Protein AF-K1UNL6-F1 (afdb_monomer_lite)

InterPro domains:
  IPR035966 Phosphofructokinase superfamily [G3DSA:3.40.50.460] (33-61)

Foldseek 3Di:
DDDFDKDKDWDWDLDPPIDIDIDIDTCVVPVPDDDDDDPQQADPVRPGGDVVVVSVCVVVPPDDDDFDDDPRHGDDDDPPVVPLVPDPDDD

Secondary structure (DSSP, 8-state):
-PPPPEEEEEEEE-SSSPEEEEEEEEHHHHTT---PPPGGGB-TTSSSB-HHHHHHHTTTT-------EETTEE-PPP-GGG-GGG-S---

Structure (mmCIF, N/CA/C/O backbone):
data_AF-K1UNL6-F1
#
_entry.id   AF-K1UNL6-F1
#
loop_
_atom_site.group_PDB
_atom_site.id
_atom_site.type_symbol
_atom_site.label_atom_id
_atom_site.label_alt_id
_atom_site.label_comp_id
_atom_site.label_asym_id
_atom_site.label_entity_id
_atom_site.label_seq_id
_atom_site.pdbx_PDB_ins_code
_atom_site.Cartn_x
_atom_site.Cartn_y
_atom_site.Cartn_z
_atom_site.occupancy
_atom_site.B_iso_or_equiv
_atom_site.auth_seq_id
_atom_site.auth_comp_id
_atom_site.auth_asym_id
_atom_site.auth_atom_id
_atom_site.pdbx_PDB_model_num
ATOM 1 N N . THR A 1 1 ? 4.667 -26.591 25.509 1.00 57.62 1 THR A N 1
ATOM 2 C CA . THR A 1 1 ? 4.161 -25.229 25.246 1.00 57.62 1 THR A CA 1
ATOM 3 C C . THR A 1 1 ? 4.415 -24.889 23.794 1.00 57.62 1 THR A C 1
ATOM 5 O O . THR A 1 1 ? 5.556 -25.023 23.367 1.00 57.62 1 THR A O 1
ATOM 8 N N . ALA A 1 2 ? 3.385 -24.542 23.017 1.00 73.25 2 ALA A N 1
ATOM 9 C CA . ALA A 1 2 ? 3.571 -24.088 21.636 1.00 73.25 2 ALA A CA 1
ATOM 10 C C . ALA A 1 2 ? 4.344 -22.759 21.633 1.00 73.25 2 ALA A C 1
ATOM 12 O O . ALA A 1 2 ? 4.086 -21.898 22.475 1.00 73.25 2 ALA A O 1
ATOM 13 N N . LYS A 1 3 ? 5.321 -22.612 20.733 1.00 78.38 3 LYS A N 1
ATOM 14 C CA . LYS A 1 3 ? 6.054 -21.351 20.576 1.00 78.38 3 LYS A CA 1
ATOM 15 C C . LYS A 1 3 ? 5.173 -20.356 19.807 1.00 78.38 3 LYS A C 1
ATOM 17 O O . LYS A 1 3 ? 4.578 -20.766 18.811 1.00 78.38 3 LYS A O 1
ATOM 22 N N . PRO A 1 4 ? 5.082 -19.087 20.238 1.00 81.00 4 PRO A N 1
ATOM 23 C CA . PRO A 1 4 ? 4.343 -18.072 19.498 1.00 81.00 4 PRO A CA 1
ATOM 24 C C . PRO A 1 4 ? 4.992 -17.817 18.132 1.00 81.00 4 PRO A C 1
ATOM 26 O O . PRO A 1 4 ? 6.218 -17.803 18.004 1.00 81.00 4 PRO A O 1
ATOM 29 N N . VAL A 1 5 ? 4.147 -17.631 17.119 1.00 89.19 5 VAL A N 1
ATOM 30 C CA . VAL A 1 5 ? 4.533 -17.259 15.752 1.00 89.19 5 VAL A CA 1
ATOM 31 C C . VAL A 1 5 ? 4.255 -15.768 15.581 1.00 89.19 5 VAL A C 1
ATOM 33 O O . VAL A 1 5 ? 3.238 -15.279 16.078 1.00 89.19 5 VAL A O 1
ATOM 36 N N . TYR A 1 6 ? 5.140 -15.055 14.885 1.00 90.12 6 TYR A N 1
ATOM 37 C CA . TYR A 1 6 ? 5.063 -13.606 14.694 1.00 90.12 6 TYR A CA 1
ATOM 38 C C . TYR A 1 6 ? 5.049 -13.239 13.208 1.00 90.12 6 TYR A C 1
ATOM 40 O O . TYR A 1 6 ? 5.709 -13.904 12.410 1.00 90.12 6 TYR A O 1
ATOM 48 N N . PHE A 1 7 ? 4.348 -12.158 12.859 1.00 90.69 7 PHE A N 1
ATOM 49 C CA . PHE A 1 7 ? 4.419 -11.517 11.543 1.00 90.69 7 PHE A CA 1
ATOM 50 C C . PHE A 1 7 ? 5.100 -10.146 11.639 1.00 90.69 7 PHE A C 1
ATOM 52 O O . PHE A 1 7 ? 4.862 -9.427 12.615 1.00 90.69 7 PHE A O 1
ATOM 59 N N . PRO A 1 8 ? 5.920 -9.756 10.643 1.00 89.81 8 PRO A N 1
ATOM 60 C CA . PRO A 1 8 ? 6.358 -8.378 10.509 1.00 89.81 8 PRO A CA 1
ATOM 61 C C . PRO A 1 8 ? 5.173 -7.505 10.080 1.00 89.81 8 PRO A C 1
ATOM 63 O O . PRO A 1 8 ? 4.427 -7.849 9.164 1.00 89.81 8 PRO A O 1
ATOM 66 N N . LEU A 1 9 ? 5.024 -6.367 10.741 1.00 86.62 9 LEU A N 1
ATOM 67 C CA . LEU A 1 9 ? 4.039 -5.335 10.457 1.00 86.62 9 LEU A CA 1
ATOM 68 C C . LEU A 1 9 ? 4.745 -3.998 10.258 1.00 86.62 9 LEU A C 1
ATOM 70 O O . LEU A 1 9 ? 5.881 -3.798 10.697 1.00 86.62 9 LEU A O 1
ATOM 74 N N . PHE A 1 10 ? 4.033 -3.073 9.625 1.00 88.12 10 PHE A N 1
ATOM 75 C CA . PHE A 1 10 ? 4.417 -1.675 9.563 1.00 88.12 10 PHE A CA 1
ATOM 76 C C . PHE A 1 10 ? 3.320 -0.808 10.191 1.00 88.12 10 PHE A C 1
ATOM 78 O O . PHE A 1 10 ? 2.131 -1.080 10.020 1.00 88.12 10 PHE A O 1
ATOM 85 N N . ALA A 1 11 ? 3.724 0.213 10.941 1.00 83.88 11 ALA A N 1
ATOM 86 C CA . ALA A 1 11 ? 2.855 1.249 11.483 1.00 83.88 11 ALA A CA 1
ATOM 87 C C . ALA A 1 11 ? 3.147 2.574 10.777 1.00 83.88 11 ALA A C 1
ATOM 89 O O . ALA A 1 11 ? 4.298 2.900 10.493 1.00 83.88 11 ALA A O 1
ATOM 90 N N . GLU A 1 12 ? 2.089 3.325 10.494 1.00 81.69 12 GLU A N 1
ATOM 91 C CA . GLU A 1 12 ? 2.134 4.584 9.754 1.00 81.69 12 GLU A CA 1
ATOM 92 C C . GLU A 1 12 ? 1.952 5.741 10.745 1.00 81.69 12 GLU A C 1
ATOM 94 O O . GLU A 1 12 ? 1.011 5.712 11.545 1.00 81.69 12 GLU A O 1
ATOM 99 N N . SER A 1 13 ? 2.808 6.765 10.684 1.00 75.75 13 SER A N 1
ATOM 100 C CA . SER A 1 13 ? 2.549 8.043 11.358 1.00 75.75 13 SER A CA 1
ATOM 101 C C . SER A 1 13 ? 1.945 9.039 10.373 1.00 75.75 13 SER A C 1
ATOM 103 O O . SER A 1 13 ? 2.469 9.246 9.278 1.00 75.75 13 SER A O 1
ATOM 105 N N . VAL A 1 14 ? 0.836 9.666 10.772 1.00 66.81 14 VAL A N 1
ATOM 106 C CA . VAL A 1 14 ? 0.141 10.701 9.983 1.00 66.81 14 VAL A CA 1
ATOM 107 C C . VAL A 1 14 ? 0.843 12.065 10.106 1.00 66.81 14 VAL A C 1
ATOM 109 O O . VAL A 1 14 ? 0.493 13.009 9.398 1.00 66.81 14 VAL A O 1
ATOM 112 N N . ASP A 1 15 ? 1.854 12.180 10.973 1.00 70.81 15 ASP A N 1
ATOM 113 C CA . ASP A 1 15 ? 2.652 13.397 11.103 1.00 70.81 15 ASP A CA 1
ATOM 114 C C . ASP A 1 15 ? 3.435 13.704 9.815 1.00 70.81 15 ASP A C 1
ATOM 116 O O . ASP A 1 15 ? 3.776 12.820 9.030 1.00 70.81 15 ASP A O 1
ATOM 12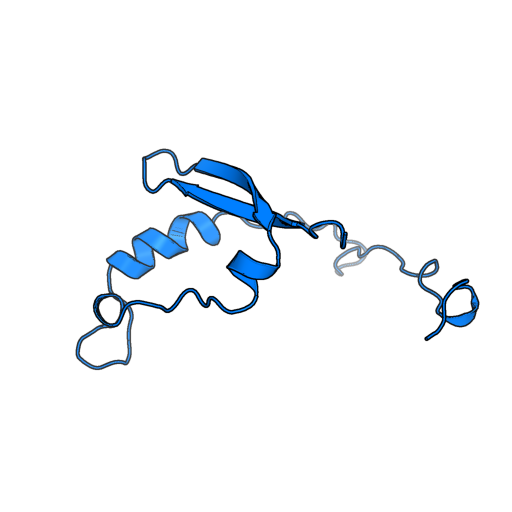0 N N . LEU A 1 16 ? 3.721 14.989 9.582 1.00 70.88 16 LEU A N 1
ATOM 121 C CA . LEU A 1 16 ? 4.596 15.435 8.499 1.00 70.88 16 LEU A CA 1
ATOM 122 C C . LEU A 1 16 ? 6.021 15.626 9.048 1.00 70.88 16 LEU A C 1
ATOM 124 O O . LEU A 1 16 ? 6.208 16.470 9.927 1.00 70.88 16 LEU A O 1
ATOM 128 N N . PRO A 1 17 ? 7.042 14.922 8.517 1.00 82.06 17 PRO A N 1
ATOM 129 C CA . PRO A 1 17 ? 7.007 14.024 7.356 1.00 82.06 17 PRO A CA 1
ATOM 130 C C . PRO A 1 17 ? 6.405 12.641 7.663 1.00 82.06 17 PRO A C 1
ATOM 132 O O . PRO A 1 17 ? 6.614 12.117 8.749 1.00 82.06 17 PRO A O 1
ATOM 135 N N . TYR A 1 18 ? 5.747 12.029 6.669 1.00 83.19 18 TYR A N 1
ATOM 136 C CA . TYR A 1 18 ? 5.199 10.670 6.769 1.00 83.19 18 TYR A CA 1
ATOM 137 C C . TYR A 1 18 ? 6.308 9.658 7.088 1.00 83.19 18 TYR A C 1
ATOM 139 O O . TYR A 1 18 ? 7.259 9.520 6.308 1.00 83.19 18 TYR A O 1
ATOM 147 N N . THR A 1 19 ? 6.182 8.949 8.211 1.00 86.56 19 THR A N 1
ATOM 148 C CA . THR A 1 19 ? 7.130 7.916 8.648 1.00 86.56 19 THR A CA 1
ATOM 149 C C . THR A 1 19 ? 6.464 6.552 8.757 1.00 86.56 19 THR A C 1
ATOM 151 O O . THR A 1 19 ? 5.258 6.433 8.982 1.00 86.56 19 THR A O 1
ATOM 154 N N . VAL A 1 20 ? 7.281 5.513 8.589 1.00 88.56 20 VAL A N 1
ATOM 155 C CA . VAL A 1 20 ? 6.870 4.117 8.716 1.00 88.56 20 VAL A CA 1
ATOM 156 C C . VAL A 1 20 ? 7.807 3.425 9.694 1.00 88.56 20 VAL A C 1
ATOM 158 O O . VAL A 1 20 ? 9.019 3.422 9.478 1.00 88.56 20 VAL A O 1
ATOM 161 N N . ASP A 1 21 ? 7.235 2.816 10.728 1.00 90.06 21 ASP A N 1
ATOM 162 C CA . ASP A 1 21 ? 7.956 2.010 11.711 1.00 90.06 21 ASP A CA 1
ATOM 163 C C . ASP A 1 21 ? 7.663 0.528 11.495 1.00 90.06 21 ASP A C 1
ATOM 165 O O . ASP A 1 21 ? 6.524 0.137 11.244 1.00 90.06 21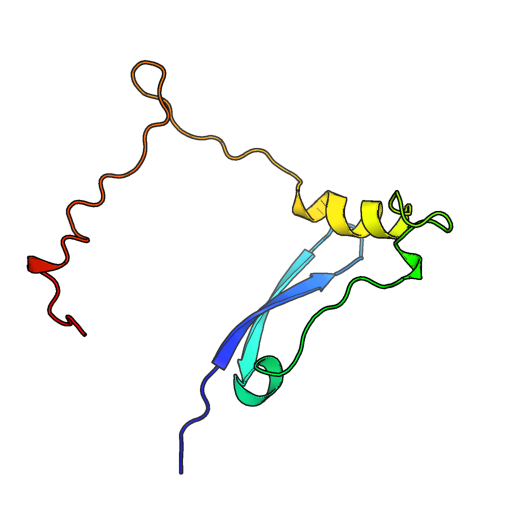 ASP A O 1
ATOM 169 N N . TYR A 1 22 ? 8.686 -0.314 11.622 1.00 91.50 22 TYR A N 1
ATOM 170 C CA . TYR A 1 22 ? 8.554 -1.762 11.471 1.00 91.50 22 TYR A CA 1
ATOM 171 C C . TYR A 1 22 ? 8.596 -2.441 12.833 1.00 91.50 22 TYR A C 1
ATOM 173 O O . TYR A 1 22 ? 9.477 -2.170 13.649 1.00 91.50 22 TYR A O 1
ATOM 181 N N . TYR A 1 23 ? 7.667 -3.361 13.062 1.00 91.44 23 TYR A N 1
ATOM 182 C CA . TYR A 1 23 ? 7.594 -4.132 14.297 1.00 91.44 23 TYR A CA 1
ATOM 183 C C . TYR A 1 23 ? 7.070 -5.541 14.024 1.00 91.44 23 TYR A C 1
ATOM 185 O O . TYR A 1 23 ? 6.745 -5.898 12.894 1.00 91.44 23 TYR A O 1
ATOM 193 N N . THR A 1 24 ? 7.024 -6.373 15.058 1.00 92.75 24 THR A N 1
ATOM 194 C CA . THR A 1 24 ? 6.500 -7.737 14.966 1.00 92.75 24 THR A CA 1
ATOM 195 C C . THR A 1 24 ? 5.343 -7.919 15.922 1.00 92.75 24 THR A C 1
ATOM 197 O O . THR A 1 24 ? 5.447 -7.518 17.079 1.00 92.75 24 THR A O 1
ATOM 200 N N . GLU A 1 25 ? 4.297 -8.597 15.467 1.00 91.38 25 GLU A N 1
ATOM 201 C CA . GLU A 1 25 ? 3.111 -8.890 16.271 1.00 91.38 25 GLU A CA 1
ATOM 202 C C . GLU A 1 25 ? 2.779 -10.380 16.215 1.00 91.38 25 GLU A C 1
ATOM 204 O O . GLU A 1 25 ? 3.143 -11.076 15.262 1.00 91.38 25 GLU A O 1
ATOM 209 N N . GLN A 1 26 ? 2.120 -10.894 17.252 1.00 91.25 26 GLN A N 1
ATOM 210 C CA . GLN A 1 26 ? 1.741 -12.303 17.292 1.00 91.25 26 GLN A CA 1
ATOM 211 C C . GLN A 1 26 ? 0.683 -12.614 16.231 1.00 91.25 26 GLN A C 1
ATOM 213 O O . GLN A 1 26 ? -0.308 -11.899 16.085 1.00 91.25 26 GLN A O 1
ATOM 218 N N . VAL A 1 27 ? 0.841 -13.745 15.537 1.00 89.00 27 VAL A N 1
ATOM 219 C CA . VAL A 1 27 ? -0.111 -14.203 14.508 1.00 89.00 27 VAL A CA 1
ATOM 220 C C . VAL A 1 27 ? -1.531 -14.305 15.064 1.00 89.00 27 VAL A C 1
ATOM 222 O O . VAL A 1 27 ? -2.482 -13.920 14.394 1.00 89.00 27 VAL A O 1
ATOM 225 N N . SER A 1 28 ? -1.682 -14.772 16.304 1.00 88.56 28 SER A N 1
ATOM 226 C CA . SER A 1 28 ? -2.979 -14.886 16.981 1.00 88.56 28 SER A CA 1
ATOM 227 C C . SER A 1 28 ? -3.713 -13.551 17.134 1.00 88.56 28 SER A C 1
ATOM 229 O O . SER A 1 28 ? -4.940 -13.549 17.184 1.00 88.56 28 SER A O 1
ATOM 231 N N . VAL A 1 29 ? -2.981 -12.433 17.194 1.00 85.56 29 VAL A N 1
ATOM 232 C CA . VAL A 1 29 ? -3.546 -11.082 17.282 1.00 85.56 29 VAL A CA 1
ATOM 233 C C . VAL A 1 29 ? -3.997 -10.607 15.906 1.00 85.56 29 VAL A C 1
ATOM 235 O O . VAL A 1 29 ? -5.081 -10.055 15.786 1.00 85.56 29 VAL A O 1
ATOM 238 N N . VAL A 1 30 ? -3.219 -10.839 14.849 1.00 84.50 30 VAL A N 1
ATOM 239 C CA . VAL A 1 30 ? -3.526 -10.290 13.514 1.00 84.50 30 VAL A CA 1
ATOM 240 C C . VAL A 1 30 ? -4.448 -11.162 12.665 1.00 84.50 30 VAL A C 1
ATOM 242 O O . VAL A 1 30 ? -5.194 -10.626 11.854 1.00 84.50 30 VAL A O 1
ATOM 245 N N . ALA A 1 31 ? -4.440 -12.485 12.847 1.00 80.31 31 ALA A N 1
ATOM 246 C CA . ALA A 1 31 ? -5.076 -13.428 11.920 1.00 80.31 31 ALA A CA 1
ATOM 247 C C . ALA A 1 31 ? -6.597 -13.252 11.757 1.00 80.31 31 ALA A C 1
ATOM 249 O O . ALA A 1 31 ? -7.145 -13.701 10.757 1.00 80.31 31 ALA A O 1
ATOM 250 N N . ASN A 1 32 ? -7.270 -12.604 12.713 1.00 78.56 32 ASN A N 1
ATOM 251 C CA . ASN A 1 32 ? -8.717 -12.364 12.682 1.00 78.56 32 ASN A CA 1
ATOM 252 C C . ASN A 1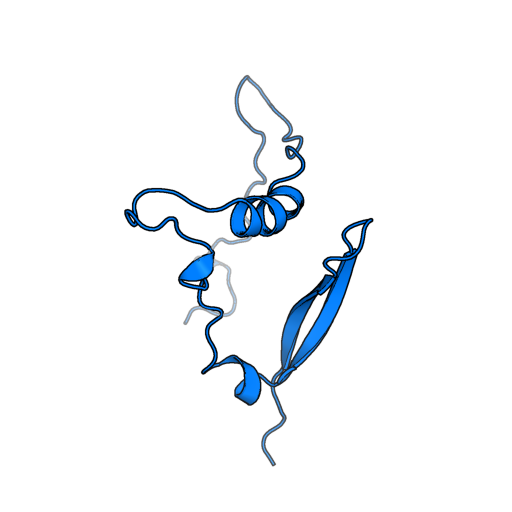 32 ? -9.088 -10.874 12.568 1.00 78.56 32 ASN A C 1
ATOM 254 O O . ASN A 1 32 ? -10.235 -10.518 12.827 1.00 78.56 32 ASN A O 1
ATOM 258 N N . ASN A 1 33 ? -8.134 -9.994 12.243 1.00 84.19 33 ASN A N 1
ATOM 259 C CA . ASN A 1 33 ? -8.363 -8.552 12.167 1.00 84.19 33 ASN A CA 1
ATOM 260 C C . ASN A 1 33 ? -8.206 -8.031 10.734 1.00 84.19 33 ASN A C 1
ATOM 262 O O . ASN A 1 33 ? -7.200 -8.281 10.075 1.00 84.19 33 ASN A O 1
ATOM 266 N N . GLU A 1 34 ? -9.183 -7.243 10.283 1.00 84.44 34 GLU A N 1
ATOM 267 C CA . GLU A 1 34 ? -9.173 -6.564 8.985 1.00 84.44 34 GLU A CA 1
ATOM 268 C C . GLU A 1 34 ? -9.173 -5.040 9.176 1.00 84.44 34 GLU A C 1
ATOM 270 O O . GLU A 1 34 ? -9.905 -4.501 10.011 1.00 84.44 34 GLU A O 1
ATOM 275 N N . LYS A 1 35 ? -8.373 -4.320 8.378 1.00 84.75 35 LYS A N 1
ATOM 276 C CA . LYS A 1 35 ? -8.392 -2.850 8.338 1.00 84.75 35 LYS A CA 1
ATOM 277 C C . LYS A 1 35 ? -9.446 -2.392 7.329 1.00 84.75 35 LYS A C 1
ATOM 279 O O . LYS A 1 35 ? -9.195 -2.365 6.128 1.00 84.75 35 LYS A O 1
ATOM 284 N N . LEU A 1 36 ? -10.630 -2.041 7.822 1.00 90.12 36 LEU A N 1
ATOM 285 C CA . LEU A 1 36 ? -11.728 -1.547 6.988 1.00 90.12 36 LEU A CA 1
ATOM 286 C C . LEU A 1 36 ? -11.544 -0.070 6.623 1.00 90.12 36 LEU A C 1
ATOM 288 O O . LEU A 1 36 ? -11.053 0.728 7.423 1.00 90.12 36 LEU A O 1
ATOM 292 N N . VAL A 1 37 ? -12.010 0.308 5.432 1.00 89.88 37 VAL A N 1
ATOM 293 C CA . VAL A 1 37 ? -12.089 1.715 5.019 1.00 89.88 37 VAL A CA 1
ATOM 294 C C . VAL A 1 37 ? -13.289 2.371 5.716 1.00 89.88 37 VAL A C 1
ATOM 296 O O . VAL A 1 37 ? -14.419 1.903 5.545 1.00 89.88 37 VAL A O 1
ATOM 299 N N . PRO A 1 38 ? -13.098 3.453 6.493 1.00 94.31 38 PRO A N 1
ATOM 300 C CA . PRO A 1 38 ? -14.208 4.135 7.151 1.00 94.31 38 PRO A CA 1
ATOM 301 C C . PRO A 1 38 ? -15.232 4.676 6.143 1.00 94.31 38 PRO A C 1
ATOM 303 O O . PRO A 1 38 ? -14.862 5.307 5.157 1.00 94.31 38 PRO A O 1
ATOM 306 N N . ARG A 1 39 ? -16.540 4.545 6.416 1.00 94.38 39 ARG A N 1
ATOM 307 C CA . ARG A 1 39 ? -17.592 5.097 5.529 1.00 94.38 39 ARG A CA 1
ATOM 308 C C . ARG A 1 39 ? -17.453 6.606 5.302 1.00 94.38 39 ARG A C 1
ATOM 310 O O . ARG A 1 39 ? -17.803 7.085 4.230 1.00 94.38 39 ARG A O 1
ATOM 317 N N . SER A 1 40 ? -16.915 7.332 6.284 1.00 94.25 40 SER A N 1
ATOM 318 C CA . SER A 1 40 ? -16.643 8.776 6.214 1.00 94.25 40 SER A CA 1
ATOM 319 C C . SER A 1 40 ? -15.525 9.157 5.233 1.00 94.25 40 SER A C 1
ATOM 321 O O . SER A 1 40 ? -15.311 10.341 4.966 1.00 94.25 40 SER A O 1
ATOM 323 N N . TRP A 1 41 ? -14.790 8.174 4.714 1.00 95.44 41 TRP A N 1
ATOM 324 C CA . TRP A 1 41 ? -13.770 8.357 3.683 1.00 95.44 41 TRP A CA 1
ATOM 325 C C . TRP A 1 41 ? -14.339 8.251 2.266 1.00 95.44 41 TRP A C 1
ATOM 327 O O . TRP A 1 41 ? -13.648 8.569 1.306 1.00 95.44 41 TRP A O 1
ATOM 337 N N . ILE A 1 42 ? -15.604 7.851 2.138 1.00 96.06 42 ILE A N 1
ATOM 338 C CA . ILE A 1 42 ? -16.346 7.763 0.883 1.00 96.06 42 ILE A CA 1
ATOM 339 C C . ILE A 1 42 ? -17.385 8.887 0.888 1.00 96.06 42 ILE A C 1
ATOM 341 O O . ILE A 1 42 ? -18.012 9.148 1.918 1.00 96.06 42 ILE A O 1
ATOM 345 N N . ASN A 1 43 ? -17.577 9.559 -0.244 1.00 95.25 43 ASN A N 1
ATOM 346 C CA . ASN A 1 43 ? -18.553 10.635 -0.372 1.00 95.25 43 ASN A CA 1
ATOM 347 C C . ASN A 1 43 ? -19.996 10.143 -0.113 1.00 95.25 43 ASN A C 1
ATOM 349 O O . ASN A 1 43 ? -20.285 8.941 -0.079 1.00 95.25 43 ASN A O 1
ATOM 353 N N . GLU A 1 44 ? -20.930 11.075 0.081 1.00 94.25 44 GLU A N 1
ATOM 354 C CA . GLU A 1 44 ? -22.326 10.743 0.407 1.00 94.25 44 GLU A CA 1
ATOM 355 C C . GLU A 1 44 ? -22.976 9.854 -0.664 1.00 94.25 44 GLU A C 1
ATOM 357 O O . GLU A 1 44 ? -23.624 8.861 -0.329 1.00 94.25 44 GLU A O 1
ATOM 362 N N . GLN A 1 45 ? -22.711 10.153 -1.941 1.00 94.38 45 GLN A N 1
ATOM 363 C CA . GLN A 1 45 ? -23.224 9.418 -3.103 1.00 94.38 45 GLN A CA 1
ATOM 364 C C . GLN A 1 45 ? -22.652 7.996 -3.233 1.00 94.38 45 GLN A C 1
ATOM 366 O O . GLN A 1 45 ? -23.218 7.177 -3.953 1.00 94.38 45 GLN A O 1
ATOM 371 N N . GLY A 1 46 ? -21.555 7.679 -2.538 1.00 94.12 46 GLY A N 1
ATOM 372 C CA . GLY A 1 46 ? -20.921 6.361 -2.567 1.00 94.12 46 GLY A CA 1
ATOM 373 C C . GLY A 1 46 ? -20.111 6.063 -3.832 1.00 94.12 46 GLY A C 1
ATOM 374 O O . GLY A 1 46 ? -19.769 4.907 -4.056 1.00 94.12 46 GLY A O 1
ATOM 375 N N . ASN A 1 47 ? -19.828 7.067 -4.665 1.00 94.94 47 ASN A N 1
ATOM 376 C CA . ASN A 1 47 ? -19.155 6.911 -5.961 1.00 94.94 47 ASN A CA 1
ATOM 377 C C . ASN A 1 47 ? -17.763 7.556 -6.022 1.00 94.94 47 ASN A C 1
ATOM 379 O O . ASN A 1 47 ? -17.087 7.411 -7.036 1.00 94.94 47 ASN A O 1
ATOM 383 N N . ASP A 1 48 ? -17.341 8.254 -4.968 1.00 95.69 48 ASP A N 1
ATOM 384 C CA . ASP A 1 48 ? -16.031 8.903 -4.899 1.00 95.69 48 ASP A CA 1
ATOM 385 C C . ASP A 1 48 ? -15.490 8.921 -3.463 1.00 95.69 48 ASP A C 1
ATOM 387 O O . ASP A 1 48 ? -16.201 8.610 -2.500 1.00 95.69 48 ASP A O 1
ATOM 391 N N . VAL A 1 49 ? -14.226 9.298 -3.311 1.00 96.25 49 VAL A N 1
ATOM 392 C CA . VAL A 1 49 ? -13.510 9.371 -2.037 1.00 96.25 49 VAL A CA 1
ATOM 393 C C . VAL A 1 49 ? -13.495 10.796 -1.480 1.00 96.25 49 VAL A C 1
ATOM 395 O O . VAL A 1 49 ? -13.649 11.777 -2.204 1.00 96.25 49 VAL A O 1
ATOM 398 N N . THR A 1 50 ? -13.315 10.937 -0.169 1.00 96.56 50 THR A N 1
ATOM 399 C CA . THR A 1 50 ? -13.146 12.245 0.481 1.00 96.56 50 THR A CA 1
ATOM 400 C C . THR A 1 50 ? -11.667 12.612 0.611 1.00 96.56 50 THR A C 1
ATOM 402 O O . THR A 1 50 ? -10.786 11.756 0.505 1.00 96.56 50 THR A O 1
ATOM 405 N N . ASN A 1 51 ? -11.378 13.880 0.930 1.00 94.94 51 ASN A N 1
ATOM 406 C CA . ASN A 1 51 ? -10.004 14.350 1.163 1.00 94.94 51 ASN A CA 1
ATOM 407 C C . ASN A 1 51 ? -9.253 13.523 2.217 1.00 94.94 51 ASN A C 1
ATOM 409 O O . ASN A 1 51 ? -8.053 13.324 2.075 1.00 94.94 51 ASN A O 1
ATOM 413 N N . LYS A 1 52 ? -9.952 12.964 3.215 1.00 92.12 52 LYS A N 1
ATOM 414 C CA . LYS A 1 52 ? -9.340 12.087 4.228 1.00 92.12 52 LYS A CA 1
ATOM 415 C C . LYS A 1 52 ? -8.689 10.850 3.608 1.00 92.12 52 LYS A C 1
ATOM 417 O O . LYS A 1 52 ? -7.613 10.439 4.027 1.00 92.12 52 LYS A O 1
ATOM 422 N N . MET A 1 53 ? -9.330 10.263 2.598 1.00 93.44 53 MET A N 1
ATOM 423 C CA . MET A 1 53 ? -8.769 9.121 1.879 1.00 93.44 53 MET A CA 1
ATOM 424 C C . MET A 1 53 ? -7.593 9.539 0.998 1.00 93.44 53 MET A C 1
ATOM 426 O O . MET A 1 53 ? -6.621 8.798 0.890 1.00 93.44 53 MET A O 1
ATOM 430 N N . ILE A 1 54 ? -7.659 10.728 0.393 1.00 92.38 54 ILE A N 1
ATOM 431 C CA . ILE A 1 54 ? -6.562 11.273 -0.415 1.00 92.38 54 ILE A CA 1
ATOM 432 C C . ILE A 1 54 ? -5.328 11.496 0.460 1.00 92.38 54 ILE A C 1
ATOM 434 O O . ILE A 1 54 ? -4.244 11.055 0.092 1.00 92.38 54 ILE A O 1
ATOM 438 N N . GLU A 1 55 ? -5.485 12.124 1.625 1.00 90.62 55 GLU A N 1
ATOM 439 C CA . GLU A 1 55 ? -4.406 12.345 2.596 1.00 90.62 55 GLU A CA 1
ATOM 440 C C . GLU A 1 55 ? -3.769 11.026 3.045 1.00 90.62 55 GLU A C 1
ATOM 442 O O . GLU A 1 55 ? -2.546 10.930 3.115 1.00 90.62 55 GLU A O 1
ATOM 447 N N . TYR A 1 56 ? -4.589 9.993 3.261 1.00 89.88 56 TYR A N 1
ATOM 448 C CA . TYR A 1 56 ? -4.126 8.655 3.620 1.00 89.88 56 TYR A CA 1
ATOM 449 C C . TYR A 1 56 ? -3.354 7.952 2.487 1.00 89.88 56 TYR A C 1
ATOM 451 O O . TYR A 1 56 ? -2.283 7.396 2.715 1.00 89.88 56 TYR A O 1
ATOM 459 N N . LEU A 1 57 ? -3.876 7.969 1.256 1.00 90.88 57 LEU A N 1
ATOM 460 C CA . LEU A 1 57 ? -3.308 7.219 0.126 1.00 90.88 57 LEU A CA 1
ATOM 461 C C . LEU A 1 57 ? -2.122 7.918 -0.546 1.00 90.88 57 LEU A C 1
ATOM 463 O O . LEU A 1 57 ? -1.232 7.248 -1.068 1.00 90.88 57 LEU A O 1
ATOM 467 N N . SER A 1 58 ? -2.100 9.252 -0.553 1.00 90.19 58 SER A N 1
ATOM 468 C CA . SER A 1 58 ? -1.074 10.047 -1.241 1.00 90.19 58 SER A CA 1
ATOM 469 C C . SER A 1 58 ? 0.369 9.664 -0.887 1.00 90.19 58 SER A C 1
ATOM 471 O O . SER A 1 58 ? 1.167 9.503 -1.814 1.00 90.19 58 SER A O 1
ATOM 473 N N . PRO A 1 59 ? 0.756 9.497 0.396 1.00 90.00 59 PRO A N 1
ATOM 474 C CA . PRO A 1 59 ? 2.113 9.069 0.731 1.00 90.00 59 PRO A CA 1
ATOM 475 C C . PRO A 1 59 ? 2.414 7.620 0.316 1.00 90.00 59 PRO A C 1
ATOM 477 O O . PRO A 1 59 ? 3.566 7.322 0.009 1.00 90.00 59 PRO A O 1
ATOM 480 N N . LEU A 1 60 ? 1.408 6.740 0.247 1.00 89.00 60 LEU A N 1
ATOM 481 C CA . LEU A 1 60 ? 1.578 5.313 -0.067 1.00 89.00 60 LEU A CA 1
ATOM 482 C C . LEU A 1 60 ? 1.905 5.053 -1.540 1.00 89.00 60 LEU A C 1
ATOM 484 O O . LEU A 1 60 ? 2.620 4.108 -1.863 1.00 89.00 60 LEU A O 1
ATOM 488 N N . VAL A 1 61 ? 1.384 5.890 -2.438 1.00 88.69 61 VAL A N 1
ATOM 489 C CA . VAL A 1 61 ? 1.600 5.771 -3.891 1.00 88.69 61 VAL A CA 1
ATOM 490 C C . VAL A 1 61 ? 2.729 6.671 -4.395 1.00 88.69 61 VAL A C 1
ATOM 492 O O . VAL A 1 61 ? 2.941 6.809 -5.601 1.00 88.69 61 VAL A O 1
ATOM 495 N N . LYS A 1 62 ? 3.445 7.333 -3.481 1.00 86.62 62 LYS A N 1
ATOM 496 C CA . LYS A 1 62 ? 4.476 8.300 -3.838 1.00 86.62 62 LYS A CA 1
ATOM 497 C C . LYS A 1 62 ? 5.743 7.593 -4.315 1.00 86.62 62 LYS A C 1
ATOM 499 O O . LYS A 1 62 ? 6.379 6.850 -3.577 1.00 86.62 62 LYS A O 1
ATOM 504 N N . GLY A 1 63 ? 6.170 7.951 -5.522 1.00 84.12 63 GLY A N 1
ATOM 505 C CA . GLY A 1 63 ? 7.403 7.462 -6.132 1.00 84.12 63 GLY A CA 1
ATOM 506 C C . GLY A 1 63 ? 7.130 6.463 -7.249 1.00 84.12 63 GLY A C 1
ATOM 507 O O . GLY A 1 63 ? 6.195 5.672 -7.192 1.00 84.12 63 GLY A O 1
ATOM 508 N N . VAL A 1 64 ? 7.955 6.519 -8.293 1.00 84.31 64 VAL A N 1
ATOM 509 C CA . VAL A 1 64 ? 7.898 5.577 -9.414 1.00 84.31 64 VAL A CA 1
ATOM 510 C C . VAL A 1 64 ? 9.165 4.730 -9.369 1.00 84.31 64 VAL A C 1
ATOM 512 O O . VAL A 1 64 ? 10.261 5.307 -9.405 1.00 84.31 64 VAL A O 1
ATOM 515 N N . PRO A 1 65 ? 9.055 3.390 -9.286 1.00 86.62 65 PRO A N 1
ATOM 516 C CA . PRO A 1 65 ? 10.228 2.535 -9.303 1.00 86.62 65 PRO A CA 1
ATOM 517 C C . PRO A 1 65 ? 10.957 2.700 -10.638 1.00 86.62 65 PRO A C 1
ATOM 519 O O . PRO A 1 65 ? 10.358 2.616 -11.710 1.00 86.62 65 PRO A O 1
ATOM 522 N N . GLN A 1 66 ? 12.264 2.935 -10.572 1.00 88.00 66 GLN A N 1
ATOM 523 C CA . GLN A 1 66 ? 13.117 2.934 -11.755 1.00 88.00 66 GLN A CA 1
ATOM 524 C C . GLN A 1 66 ? 13.438 1.482 -12.103 1.00 88.00 66 GLN A C 1
ATOM 526 O O . GLN A 1 66 ? 14.203 0.822 -11.402 1.00 88.00 66 GLN A O 1
ATOM 531 N N . VAL A 1 67 ? 12.811 0.971 -13.160 1.00 90.62 67 VAL A N 1
ATOM 532 C CA . VAL A 1 67 ? 13.019 -0.401 -13.636 1.00 90.62 67 VAL A CA 1
ATOM 533 C C . VAL A 1 67 ? 14.056 -0.369 -14.762 1.00 90.62 67 VAL A C 1
ATOM 535 O O . VAL A 1 67 ? 13.910 0.453 -15.666 1.00 90.62 67 VAL A O 1
ATOM 538 N N . PRO A 1 68 ? 15.107 -1.209 -14.742 1.00 92.06 68 PRO A N 1
ATOM 539 C CA . PRO A 1 68 ? 16.050 -1.300 -15.855 1.00 92.06 68 PRO A CA 1
ATOM 540 C C . PRO A 1 68 ? 15.351 -1.818 -17.120 1.00 92.06 68 PRO A C 1
ATOM 542 O O . PRO A 1 68 ? 14.451 -2.649 -17.037 1.00 92.06 68 PRO A O 1
ATOM 545 N N . TYR A 1 69 ? 15.770 -1.342 -18.296 1.00 94.25 69 TYR A N 1
ATOM 546 C CA . TYR A 1 69 ? 15.243 -1.781 -19.594 1.00 94.25 69 TYR A CA 1
ATOM 547 C C . TYR A 1 69 ? 16.360 -2.348 -20.468 1.00 94.25 69 TYR A C 1
ATOM 549 O O . TYR A 1 69 ? 17.468 -1.811 -20.511 1.00 94.25 69 TYR A O 1
ATOM 557 N N . ARG A 1 70 ? 16.045 -3.398 -21.227 1.00 93.56 70 ARG A N 1
ATOM 558 C CA . ARG A 1 70 ? 16.929 -4.014 -22.218 1.00 93.56 70 ARG A CA 1
ATOM 559 C C . ARG A 1 70 ? 16.127 -4.324 -23.477 1.00 93.56 70 ARG A C 1
ATOM 561 O O . ARG A 1 70 ? 15.090 -4.972 -23.410 1.00 93.56 70 ARG A O 1
ATOM 568 N N . ASN A 1 71 ? 16.599 -3.856 -24.633 1.00 91.50 71 ASN A N 1
ATOM 569 C CA . ASN A 1 71 ? 15.941 -4.062 -25.934 1.00 91.50 71 ASN A CA 1
ATOM 570 C C . ASN A 1 71 ? 14.460 -3.622 -25.969 1.00 91.50 71 ASN A C 1
ATOM 572 O O . ASN A 1 71 ? 13.630 -4.273 -26.596 1.00 91.50 71 ASN A O 1
ATOM 576 N N . GLY A 1 72 ? 14.121 -2.528 -25.277 1.00 92.38 72 GLY A N 1
ATOM 577 C CA . GLY A 1 72 ? 12.755 -1.992 -25.235 1.00 92.38 72 GLY A CA 1
ATOM 578 C C . GLY A 1 72 ? 11.798 -2.706 -24.273 1.00 92.38 72 GLY A C 1
ATOM 579 O O . GLY A 1 72 ? 10.630 -2.337 -24.221 1.00 92.38 72 GLY A O 1
ATOM 580 N N . LEU A 1 73 ? 12.272 -3.682 -23.491 1.00 91.62 73 LEU A N 1
ATOM 581 C CA . LEU A 1 73 ? 11.481 -4.403 -22.489 1.00 91.62 73 LEU A CA 1
ATOM 582 C C . LEU A 1 73 ? 12.079 -4.228 -21.082 1.00 91.62 73 LEU A C 1
ATOM 584 O O . LEU A 1 73 ? 13.300 -4.075 -20.973 1.00 91.62 73 LEU A O 1
ATOM 588 N N . PRO A 1 74 ? 11.268 -4.262 -20.007 1.00 93.19 74 PRO A N 1
ATOM 589 C CA . PRO A 1 74 ? 11.791 -4.288 -18.644 1.00 93.19 74 PRO A CA 1
ATOM 590 C C . PRO A 1 74 ? 12.699 -5.508 -18.412 1.00 93.19 74 PRO A C 1
ATOM 592 O O . PRO A 1 74 ? 12.360 -6.635 -18.778 1.00 93.19 74 PRO A O 1
ATOM 595 N N . ASP A 1 75 ? 13.862 -5.278 -17.807 1.00 94.00 75 ASP A N 1
ATOM 596 C CA . ASP A 1 75 ? 14.898 -6.283 -17.554 1.00 94.00 75 ASP A CA 1
ATOM 597 C C . ASP A 1 75 ? 14.615 -7.011 -16.229 1.00 94.00 75 ASP A C 1
ATOM 599 O O . ASP A 1 75 ? 15.117 -6.646 -15.164 1.00 94.00 75 ASP A O 1
ATOM 603 N N . TYR A 1 76 ? 13.730 -8.009 -16.280 1.00 89.06 76 TYR A N 1
ATOM 604 C CA . TYR A 1 76 ? 13.360 -8.828 -15.122 1.00 89.06 76 TYR A CA 1
ATOM 605 C C . TYR A 1 76 ? 14.437 -9.866 -14.767 1.00 89.06 76 TYR A C 1
ATOM 607 O O . TYR A 1 76 ? 15.138 -10.395 -15.630 1.00 89.06 76 TYR A O 1
ATOM 615 N N . ILE A 1 77 ? 14.528 -10.227 -13.482 1.00 88.75 77 ILE A N 1
ATOM 616 C CA . ILE A 1 77 ? 15.442 -11.276 -13.011 1.00 88.75 77 ILE A CA 1
ATOM 617 C C . ILE A 1 77 ? 15.014 -12.667 -13.509 1.00 88.75 77 ILE A C 1
ATOM 619 O O . ILE A 1 77 ? 13.838 -13.030 -13.481 1.00 88.75 77 ILE A O 1
ATOM 623 N N . GLY A 1 78 ? 15.984 -13.481 -13.930 1.00 86.44 78 GLY A N 1
ATOM 624 C CA . GLY A 1 78 ? 15.742 -14.874 -14.303 1.00 86.44 78 GLY A CA 1
ATOM 625 C C . GLY A 1 78 ? 15.425 -15.755 -13.088 1.00 86.44 78 GLY A C 1
ATOM 626 O O . GLY A 1 78 ? 16.204 -15.827 -12.139 1.00 86.44 78 GLY A O 1
ATOM 627 N N . LEU A 1 79 ? 14.310 -16.486 -13.137 1.00 86.31 79 LEU A N 1
ATOM 628 C CA . LEU A 1 79 ? 13.821 -17.338 -12.041 1.00 86.31 79 LEU A CA 1
ATOM 629 C C . LEU A 1 79 ? 14.249 -18.813 -12.157 1.00 86.31 79 LEU A C 1
ATOM 631 O O . LEU A 1 79 ? 13.601 -19.698 -11.609 1.00 86.31 79 LEU A O 1
ATOM 635 N N . SER A 1 80 ? 15.343 -19.115 -12.860 1.00 83.75 80 SER A N 1
ATOM 636 C CA . SER A 1 80 ? 15.773 -20.501 -13.132 1.00 83.75 80 SER A CA 1
ATOM 637 C C . SER A 1 80 ? 16.088 -21.327 -11.876 1.00 83.75 80 SER A C 1
ATOM 639 O O . SER A 1 80 ? 16.045 -22.556 -11.918 1.00 83.75 80 SER A O 1
ATOM 641 N N . HIS A 1 81 ? 16.389 -20.668 -10.755 1.00 79.69 81 HIS A N 1
ATOM 642 C CA . HIS A 1 81 ? 16.628 -21.298 -9.456 1.00 79.69 81 HIS A CA 1
ATOM 643 C C . HIS A 1 81 ? 15.336 -21.679 -8.708 1.00 79.69 81 HIS A C 1
ATOM 645 O O . HIS A 1 81 ? 15.410 -22.421 -7.734 1.00 79.69 81 HIS A O 1
ATOM 651 N N . LEU A 1 82 ? 14.167 -21.209 -9.164 1.00 81.38 82 LEU A N 1
ATOM 652 C CA . LEU A 1 82 ? 12.854 -21.567 -8.612 1.00 81.38 82 LEU A CA 1
ATOM 653 C C . LEU A 1 82 ? 12.253 -22.819 -9.272 1.00 81.38 82 LEU A C 1
ATOM 655 O O . LEU A 1 82 ? 11.097 -23.151 -9.022 1.00 81.38 82 LEU A O 1
ATOM 659 N N . ASP A 1 83 ? 13.022 -23.532 -10.098 1.00 82.88 83 ASP A N 1
ATOM 660 C CA . ASP A 1 83 ? 12.597 -24.774 -10.746 1.00 82.88 83 ASP A CA 1
ATOM 661 C C . ASP A 1 83 ? 12.139 -25.810 -9.706 1.00 82.88 83 ASP A C 1
ATOM 663 O O . ASP A 1 83 ? 12.945 -26.372 -8.961 1.00 82.88 83 ASP A O 1
ATOM 667 N N . VAL A 1 84 ? 10.827 -26.060 -9.672 1.00 78.69 84 VAL A N 1
ATOM 668 C CA . VAL A 1 84 ? 10.140 -26.934 -8.705 1.00 78.69 84 VAL A CA 1
ATOM 669 C C . VAL A 1 84 ? 10.749 -28.337 -8.683 1.00 78.69 84 VAL A C 1
ATOM 671 O O . VAL A 1 84 ? 10.835 -28.957 -7.629 1.00 78.69 84 VAL A O 1
ATOM 674 N N . LYS A 1 85 ? 11.278 -28.817 -9.818 1.00 78.50 85 LYS A N 1
ATOM 675 C CA . LYS A 1 85 ? 11.916 -30.141 -9.920 1.00 78.50 85 LYS A CA 1
ATOM 676 C C . LYS A 1 85 ? 13.220 -30.259 -9.126 1.00 78.50 85 LYS A C 1
ATOM 678 O O . LYS A 1 85 ? 13.696 -31.368 -8.903 1.00 78.50 85 LYS A O 1
ATOM 683 N N . LYS A 1 86 ? 13.821 -29.131 -8.741 1.00 70.69 86 LYS A N 1
ATOM 684 C CA . LYS A 1 86 ? 15.073 -29.054 -7.973 1.00 70.69 86 LYS A CA 1
ATOM 685 C C . LYS A 1 86 ? 14.842 -28.652 -6.517 1.00 70.69 86 LYS A C 1
ATOM 687 O O . LYS A 1 86 ? 15.807 -28.562 -5.758 1.00 70.69 86 LYS A O 1
ATOM 692 N N . GLN A 1 87 ? 13.597 -28.389 -6.123 1.00 74.94 87 GLN A N 1
ATOM 693 C CA . GLN A 1 87 ? 13.279 -27.999 -4.757 1.00 74.94 87 GLN A CA 1
ATOM 694 C C . GLN A 1 87 ? 13.255 -29.233 -3.852 1.00 74.94 87 GLN A C 1
ATOM 696 O O . GLN A 1 87 ? 12.694 -30.272 -4.186 1.00 74.94 87 GLN A O 1
ATOM 701 N N . LYS A 1 88 ? 13.902 -29.117 -2.687 1.00 69.69 88 LYS A N 1
ATOM 702 C CA . LYS A 1 88 ? 13.997 -30.190 -1.682 1.00 69.69 88 LYS A CA 1
ATOM 703 C C . LYS A 1 88 ? 12.658 -30.465 -0.985 1.00 69.69 88 LYS A C 1
ATOM 705 O O . LYS A 1 88 ? 12.483 -31.527 -0.396 1.00 69.69 88 LYS A O 1
ATOM 710 N N . TYR A 1 89 ? 11.749 -29.500 -1.055 1.00 61.28 89 TYR A N 1
ATOM 711 C CA . TYR A 1 89 ? 10.391 -29.587 -0.553 1.00 61.28 89 TYR A CA 1
ATOM 712 C C . TYR A 1 89 ? 9.471 -29.370 -1.751 1.00 61.28 89 TYR A C 1
ATOM 714 O O . TYR A 1 89 ? 9.391 -28.263 -2.277 1.00 61.28 89 TYR A O 1
ATOM 722 N N . SER A 1 90 ? 8.859 -30.449 -2.223 1.00 60.44 90 SER A N 1
ATOM 723 C CA . SER A 1 90 ? 7.603 -30.373 -2.957 1.00 60.44 90 SER A CA 1
ATOM 724 C C . SER A 1 90 ? 6.541 -30.830 -1.973 1.00 60.44 90 SER A C 1
ATOM 726 O O . SER A 1 90 ? 6.708 -31.905 -1.390 1.00 60.44 90 SER A O 1
ATOM 728 N N . ASP A 1 91 ? 5.519 -30.012 -1.749 1.00 61.03 91 ASP A N 1
ATOM 729 C CA . ASP A 1 91 ? 4.317 -30.482 -1.054 1.00 61.03 91 ASP A CA 1
ATOM 730 C C . ASP A 1 91 ? 3.735 -31.731 -1.744 1.00 61.03 91 ASP A C 1
ATOM 732 O O . ASP A 1 91 ? 3.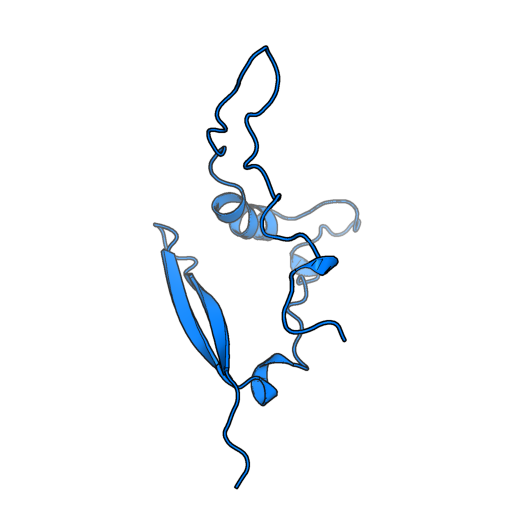855 -31.836 -2.992 1.00 61.03 91 ASP A O 1
#

Sequence (91 aa):
TAKPVYFPLFAESVDLPYTVDYYTEQVSVVANNEKLVP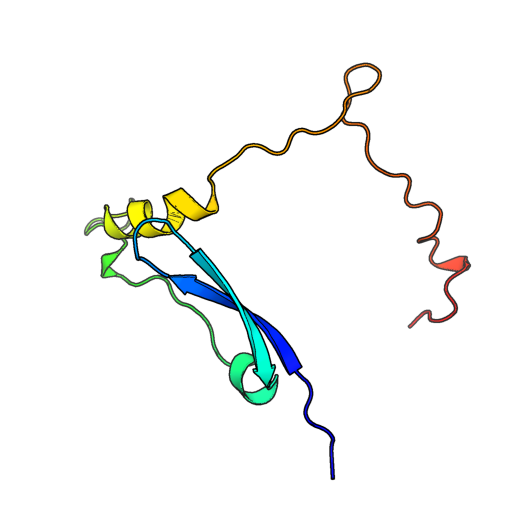RSWINEQGNDVTNKMIEYLSPLVKGVPQVPYRNGLPDYIGLSHLDVKKQKYSD

pLDDT: mean 86.13, std 8.74, range [57.62, 96.56]

Radius of gyration: 20.6 Å; 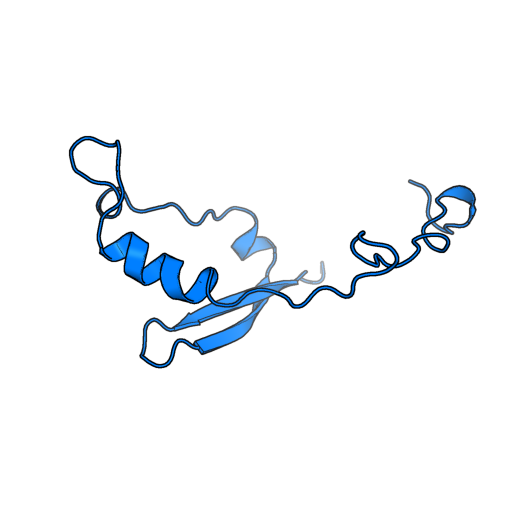chains: 1; bounding box: 40×46×51 Å

Organism: NCBI:txid408170